Protein AF-W1XK49-F1 (afdb_monomer)

InterPro domains:
  IPR051060 Carbamoyltransferase HypF-like [PTHR42959] (4-94)
  IPR055128 Carbamoyltransferase, Kae1-like domain, second subdomain [PF22521] (31-90)

Foldseek 3Di:
DDPDDDDDAWDQLVVQVVVCVVVVPQDWDFDWAAADWTQDPVRATAGTFTWTDHDRDIDTPDGDDGDDQVVPVVCVVVVVRVVVRVCCVVPNDPD

Radius of gyration: 17.13 Å; Cα contacts (8 Å, |Δi|>4): 103; chains: 1; bounding box: 36×21×59 Å

Solvent-accessible surface area (backbone atoms only — not comparable to full-atom values): 5969 Å² total; per-residue (Å²): 134,84,96,67,92,82,82,89,76,56,57,57,56,50,60,43,44,50,55,31,58,77,68,68,58,77,57,84,39,84,36,76,38,75,61,83,73,33,78,40,97,84,78,44,78,40,39,39,37,31,32,46,33,44,85,95,44,72,41,84,77,50,63,62,83,88,70,84,59,52,74,49,76,50,25,76,80,38,53,64,42,46,52,51,47,51,50,37,74,75,68,40,86,91,111

Secondary structure (DSSP, 8-state):
----------HHHHHHHHHHHHTT--S-EEEEEEEEEEE-TTSPEEEEEEEEEETTEEEEEEEPPP---TTTTHHHH-THHHHHHHHHHHH-TT-

Nearest PDB structures (foldseek):
  3vth-assembly1_A  TM=9.309E-01  e=5.795E-07  Caldanaerobacter subterraneus subsp. tengcongensis MB4
  3vth-assembly2_B  TM=9.359E-01  e=8.872E-07  Caldanaerobacter subterraneus subsp. tengcongensis MB4
  3ttf-assembly1_A  TM=9.053E-01  e=1.661E-04  Escherichia coli O157:H7
  4g9i-assembly4_D  TM=8.941E-01  e=1.085E-04  Thermococcus kodakarensis KOD1
  2g3a-assembly1_A-2  TM=2.814E-01  e=3.168E+00  Agrobacterium fabrum str. C58

Organism: NCBI:txid408170

Mean predicted aligned error: 4.2 Å

pLDDT: mean 94.01, std 5.56, range [64.94, 98.69]

Structure (mmCIF, N/CA/C/O backbone):
data_AF-W1XK49-F1
#
_entry.id   AF-W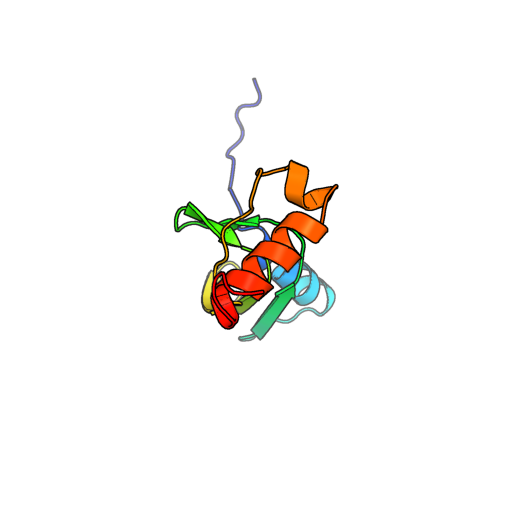1XK49-F1
#
loop_
_atom_site.group_PDB
_atom_site.id
_atom_site.type_symbol
_atom_site.label_atom_id
_atom_site.label_alt_id
_atom_site.label_comp_id
_atom_site.label_asym_id
_atom_site.label_entity_id
_atom_site.label_seq_id
_atom_site.pdbx_PDB_ins_code
_atom_site.Cartn_x
_atom_site.Cartn_y
_atom_site.Cartn_z
_atom_site.occupancy
_atom_site.B_iso_or_equiv
_atom_site.auth_seq_id
_atom_site.auth_comp_id
_atom_site.auth_asym_id
_atom_site.auth_atom_id
_atom_site.pdbx_PDB_model_num
ATOM 1 N N . SER A 1 1 ? 16.078 5.498 28.156 1.00 69.38 1 SER A N 1
ATOM 2 C CA . SER A 1 1 ? 15.215 4.644 27.320 1.00 69.38 1 SER A CA 1
ATOM 3 C C . SER A 1 1 ? 13.801 4.724 27.863 1.00 69.38 1 SER A C 1
ATOM 5 O O . SER A 1 1 ? 13.649 4.633 29.078 1.00 69.38 1 SER A O 1
ATOM 7 N N . PHE A 1 2 ? 12.796 4.974 27.023 1.00 76.88 2 PHE A N 1
ATOM 8 C CA . PHE A 1 2 ? 11.397 4.986 27.463 1.00 76.88 2 PHE A CA 1
ATOM 9 C C . PHE A 1 2 ? 10.906 3.536 27.598 1.00 76.88 2 PHE A C 1
ATOM 11 O O . PHE A 1 2 ? 10.954 2.783 26.631 1.00 76.88 2 PHE A O 1
ATOM 18 N N . HIS A 1 3 ? 10.454 3.136 28.790 1.00 86.88 3 HIS A N 1
ATOM 19 C CA . HIS A 1 3 ? 9.897 1.802 29.061 1.00 86.88 3 HIS A CA 1
ATOM 20 C C . HIS A 1 3 ? 8.395 1.772 28.745 1.00 86.88 3 HIS A C 1
ATOM 22 O O . HIS A 1 3 ? 7.566 1.597 29.636 1.00 86.88 3 HIS A O 1
ATOM 28 N N . LEU A 1 4 ? 8.038 2.015 27.484 1.00 92.88 4 LEU A N 1
ATOM 29 C CA . LEU A 1 4 ? 6.651 2.014 27.021 1.00 92.88 4 LEU A CA 1
ATOM 30 C C . LEU A 1 4 ? 6.435 0.914 25.984 1.00 92.88 4 LEU A C 1
ATOM 32 O O . LEU A 1 4 ? 7.321 0.618 25.184 1.00 92.88 4 LEU A O 1
ATOM 36 N N . SER A 1 5 ? 5.241 0.323 26.005 1.00 94.12 5 SER A N 1
ATOM 37 C CA . SER A 1 5 ? 4.820 -0.643 24.992 1.00 94.12 5 SER A CA 1
ATOM 38 C C . SER A 1 5 ? 4.616 0.056 23.645 1.00 94.12 5 SER A C 1
ATOM 40 O O . SER A 1 5 ? 4.035 1.141 23.594 1.00 94.12 5 SER A O 1
ATOM 42 N N . VAL A 1 6 ? 5.078 -0.570 22.561 1.00 94.00 6 VAL A N 1
ATOM 43 C CA . VAL A 1 6 ? 4.930 -0.073 21.185 1.00 94.00 6 VAL A CA 1
ATOM 44 C C . VAL A 1 6 ? 3.974 -0.985 20.431 1.00 94.00 6 VAL A C 1
ATOM 46 O O . VAL A 1 6 ? 4.135 -2.204 20.444 1.00 94.00 6 VAL A O 1
ATOM 49 N N . ILE A 1 7 ? 2.996 -0.388 19.749 1.00 93.50 7 ILE A N 1
ATOM 50 C CA . ILE A 1 7 ? 2.022 -1.107 18.926 1.00 93.50 7 ILE A CA 1
ATOM 51 C C . ILE A 1 7 ? 2.204 -0.655 17.471 1.00 93.50 7 ILE A C 1
ATOM 53 O O . ILE A 1 7 ? 1.929 0.508 17.169 1.00 93.50 7 ILE A O 1
ATOM 57 N N . PRO A 1 8 ? 2.672 -1.530 16.565 1.00 92.06 8 PRO A N 1
ATOM 58 C CA . PRO A 1 8 ? 2.754 -1.205 15.149 1.00 92.06 8 PRO A CA 1
ATOM 59 C C . PRO A 1 8 ? 1.358 -1.195 14.512 1.00 92.06 8 PRO A C 1
ATOM 61 O O . PRO A 1 8 ? 0.487 -1.988 14.871 1.00 92.06 8 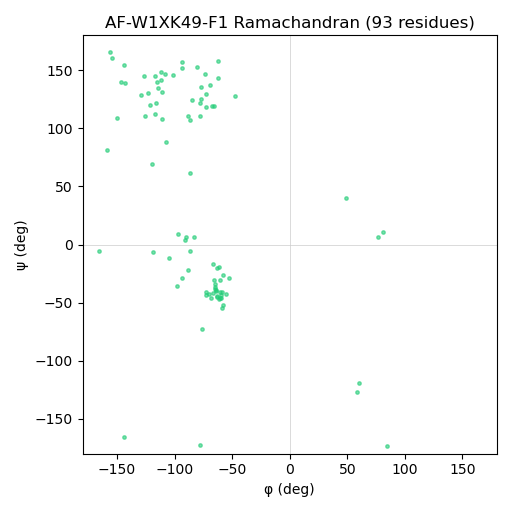PRO A O 1
ATOM 64 N N . VAL A 1 9 ? 1.164 -0.321 13.527 1.00 93.94 9 VAL A N 1
ATOM 65 C CA . VAL A 1 9 ? -0.068 -0.220 12.731 1.00 93.94 9 VAL A CA 1
ATOM 66 C C . VAL A 1 9 ? 0.270 -0.299 11.247 1.00 93.94 9 VAL A C 1
ATOM 68 O O . VAL A 1 9 ? 1.320 0.180 10.822 1.00 93.94 9 VAL A O 1
ATOM 71 N N . GLN A 1 10 ? -0.609 -0.911 10.451 1.00 96.06 10 GLN A N 1
ATOM 72 C CA . GLN A 1 10 ? -0.420 -0.962 9.001 1.00 96.06 10 GLN A CA 1
ATOM 73 C C . GLN A 1 10 ? -0.789 0.397 8.383 1.00 96.06 10 GLN A C 1
ATOM 75 O O . GLN A 1 10 ? -1.800 0.992 8.752 1.00 96.06 10 GLN A O 1
ATOM 80 N N . HIS A 1 11 ? 0.051 0.885 7.465 1.00 96.44 11 HIS A N 1
ATOM 81 C CA . HIS A 1 11 ? -0.018 2.232 6.887 1.00 96.44 11 HIS A CA 1
ATOM 82 C C . HIS A 1 11 ? -1.352 2.543 6.180 1.00 96.44 11 HIS A C 1
ATOM 84 O O . HIS A 1 11 ? -2.036 3.496 6.542 1.00 96.44 11 HIS A O 1
ATOM 90 N N . HIS A 1 12 ? -1.773 1.709 5.226 1.00 97.50 12 HIS A N 1
ATOM 91 C CA . HIS A 1 12 ? -3.047 1.861 4.506 1.00 97.50 12 HIS A CA 1
ATOM 92 C C . HIS A 1 12 ? -4.272 1.699 5.407 1.00 97.50 12 HIS A C 1
ATOM 94 O O . HIS A 1 12 ? -5.253 2.423 5.254 1.00 97.50 12 HIS A O 1
ATOM 100 N N . HIS A 1 13 ? -4.215 0.801 6.390 1.00 97.69 13 HIS A N 1
ATOM 101 C CA . HIS A 1 13 ? -5.256 0.681 7.398 1.00 97.69 13 HIS A CA 1
ATOM 102 C C . HIS A 1 13 ? -5.330 1.942 8.259 1.00 97.69 13 HIS A C 1
ATOM 104 O O . HIS A 1 13 ? -6.431 2.380 8.559 1.00 97.69 13 HIS A O 1
ATOM 110 N N . ALA A 1 14 ? -4.201 2.564 8.612 1.00 96.75 14 ALA A N 1
ATOM 111 C CA . ALA A 1 14 ? -4.191 3.826 9.348 1.00 96.75 14 ALA A CA 1
ATOM 112 C C . ALA A 1 14 ? -4.820 4.974 8.537 1.00 96.75 14 ALA A C 1
ATOM 114 O O . ALA A 1 14 ? -5.605 5.738 9.100 1.00 96.75 14 ALA A O 1
ATOM 115 N N . HIS A 1 15 ? -4.553 5.052 7.225 1.00 97.62 15 HIS A N 1
ATOM 116 C CA . HIS A 1 15 ? -5.218 6.009 6.325 1.00 97.62 15 HIS A CA 1
ATOM 117 C C . HIS A 1 15 ? -6.735 5.821 6.288 1.00 97.62 15 HIS A C 1
ATOM 119 O O . HIS A 1 15 ? -7.479 6.791 6.352 1.00 97.62 15 HIS A O 1
ATOM 125 N N . ILE A 1 16 ? -7.219 4.581 6.214 1.00 98.25 16 ILE A N 1
ATOM 126 C CA . ILE A 1 16 ? -8.665 4.311 6.206 1.00 98.25 16 ILE A CA 1
ATOM 127 C C . ILE A 1 16 ? -9.272 4.543 7.599 1.00 98.25 16 ILE A C 1
ATOM 129 O O . ILE A 1 16 ? -10.349 5.126 7.725 1.00 98.25 16 ILE A O 1
ATOM 133 N N . ALA A 1 17 ? -8.580 4.123 8.659 1.00 98.00 17 ALA A N 1
ATOM 134 C CA . ALA A 1 17 ? -9.039 4.249 10.037 1.00 98.00 17 ALA A CA 1
ATOM 135 C C . ALA A 1 17 ? -9.144 5.712 10.491 1.00 98.00 17 ALA A C 1
ATOM 137 O O . ALA A 1 17 ? -10.021 6.017 11.300 1.00 98.00 17 ALA A O 1
ATOM 138 N N . SER A 1 18 ? -8.309 6.622 9.973 1.00 97.56 18 SER A N 1
ATOM 139 C CA . SER A 1 18 ? -8.428 8.057 10.264 1.00 97.56 18 SER A CA 1
ATOM 140 C C . SER A 1 18 ? -9.758 8.621 9.753 1.00 97.56 18 SER A C 1
ATOM 142 O O . SER A 1 18 ? -10.469 9.274 10.514 1.00 97.56 18 SER A O 1
ATOM 144 N N . VAL A 1 19 ? -10.157 8.261 8.528 1.00 98.12 19 VAL A N 1
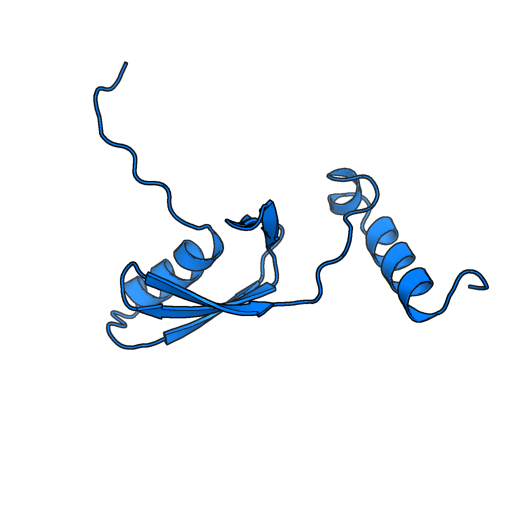ATOM 145 C CA . VAL A 1 19 ? -11.450 8.638 7.931 1.00 98.12 19 VAL A CA 1
ATOM 146 C C . VAL A 1 19 ? -12.612 7.981 8.681 1.00 98.12 19 VAL A C 1
ATOM 148 O O . VAL A 1 19 ? -13.623 8.623 8.971 1.00 98.12 19 VAL A O 1
ATOM 151 N N . MET A 1 20 ? -12.475 6.705 9.060 1.00 98.38 20 MET A N 1
ATOM 152 C CA . MET A 1 20 ? -13.475 6.032 9.898 1.00 98.38 20 MET A CA 1
ATOM 153 C C . MET A 1 20 ? -13.661 6.744 11.243 1.00 98.38 20 MET A C 1
ATOM 155 O O . MET A 1 20 ? -14.795 6.886 11.700 1.00 98.38 20 MET A O 1
ATOM 159 N N . ALA A 1 21 ? -12.573 7.195 11.871 1.00 97.88 21 ALA A N 1
ATOM 160 C CA . ALA A 1 21 ? -12.613 7.913 13.139 1.00 97.88 21 ALA A CA 1
ATOM 161 C C . ALA A 1 21 ? -13.256 9.299 12.989 1.00 97.88 21 ALA A C 1
ATOM 163 O O . ALA A 1 21 ? -14.139 9.636 13.777 1.00 97.88 21 ALA A O 1
ATOM 164 N N . GLU A 1 22 ? -12.872 10.057 11.958 1.00 98.44 22 GLU A N 1
ATOM 165 C CA . GLU A 1 22 ? -13.433 11.376 11.639 1.00 98.44 22 GLU A CA 1
ATOM 166 C C . GLU A 1 22 ? -14.959 11.327 11.482 1.00 98.44 22 GLU A C 1
ATOM 168 O O . GLU A 1 22 ? -15.678 12.162 12.032 1.00 98.44 22 GLU A O 1
ATOM 173 N N . HIS A 1 23 ? -15.470 10.296 10.806 1.00 98.06 23 HIS A N 1
ATOM 174 C CA . HIS A 1 23 ? -16.901 10.130 10.549 1.00 98.06 23 HIS A CA 1
ATOM 175 C C . HIS A 1 23 ? -17.622 9.205 11.544 1.00 98.06 23 HIS A C 1
ATOM 177 O O . HIS A 1 23 ? -18.788 8.866 11.333 1.00 98.06 23 HIS A O 1
ATOM 183 N N . ASN A 1 24 ? -16.962 8.789 12.633 1.00 97.56 24 ASN A N 1
ATOM 184 C CA . ASN A 1 24 ? -17.499 7.863 13.640 1.00 97.56 24 ASN A CA 1
ATOM 185 C C . ASN A 1 24 ? -18.124 6.588 13.019 1.00 97.56 24 ASN A C 1
ATOM 187 O O . ASN A 1 24 ? -19.166 6.090 13.460 1.00 97.56 24 ASN A O 1
ATOM 191 N N . LEU A 1 25 ? -17.478 6.041 11.986 1.00 97.94 25 LEU A N 1
ATOM 192 C CA . LEU A 1 25 ? -17.884 4.806 11.323 1.00 97.94 25 LEU A CA 1
ATOM 193 C C . LEU A 1 25 ? -17.469 3.603 12.175 1.00 97.94 25 LEU A C 1
ATOM 195 O O . LEU A 1 25 ? -16.290 3.285 12.312 1.00 97.94 25 LEU A O 1
ATOM 199 N N . ARG A 1 26 ? -18.457 2.910 12.749 1.00 96.00 26 ARG A N 1
ATOM 200 C CA . ARG A 1 26 ? -18.243 1.729 13.615 1.00 96.00 26 ARG A CA 1
ATOM 201 C C . ARG A 1 26 ? -18.581 0.397 12.944 1.00 96.00 26 ARG A C 1
ATOM 203 O O . ARG A 1 26 ? -18.312 -0.667 13.501 1.00 96.00 26 ARG A O 1
ATOM 210 N N . GLY A 1 27 ? -19.232 0.465 11.786 1.00 96.88 27 GLY A N 1
ATOM 211 C CA . GLY A 1 27 ? -19.611 -0.693 10.989 1.00 96.88 27 GLY A CA 1
ATOM 212 C C . GLY A 1 27 ? -18.446 -1.264 10.188 1.00 96.88 27 GLY A C 1
ATOM 213 O O . GLY A 1 27 ? -17.295 -0.860 10.333 1.00 96.88 27 GLY A O 1
ATOM 214 N N . LEU A 1 28 ? -18.779 -2.223 9.330 1.00 98.06 28 LEU A N 1
ATOM 215 C CA . LEU A 1 28 ? -17.861 -2.733 8.324 1.00 98.06 28 LEU A CA 1
ATOM 216 C C . LEU A 1 28 ? -17.693 -1.674 7.226 1.00 98.06 28 LEU A C 1
ATOM 218 O O . LEU A 1 28 ? -18.691 -1.165 6.716 1.00 98.06 28 LEU A O 1
ATOM 222 N N . VAL A 1 29 ? -16.453 -1.346 6.875 1.00 98.56 29 VAL A N 1
ATOM 223 C CA . VAL A 1 29 ? -16.130 -0.333 5.863 1.00 98.56 29 VAL A CA 1
ATOM 224 C C . VAL A 1 29 ? -15.267 -0.965 4.782 1.00 98.56 29 VAL A C 1
ATOM 226 O O . VAL A 1 29 ? -14.266 -1.604 5.088 1.00 98.56 29 VAL A O 1
ATOM 229 N N . LEU A 1 30 ? -15.642 -0.774 3.517 1.00 98.56 30 LEU A N 1
ATOM 230 C CA . LEU A 1 30 ? -14.729 -0.986 2.399 1.00 98.56 30 LEU A CA 1
ATOM 231 C C . LEU A 1 30 ? -13.957 0.317 2.177 1.00 98.56 30 LEU A C 1
ATOM 233 O O . LEU A 1 30 ? -14.529 1.300 1.711 1.00 98.56 30 LEU A O 1
ATOM 237 N N . GLY A 1 31 ? -12.684 0.327 2.553 1.00 98.19 31 GLY A N 1
ATOM 238 C CA . GLY A 1 31 ? -11.786 1.454 2.346 1.00 98.19 31 GLY A CA 1
ATOM 239 C C . GLY A 1 31 ? -10.871 1.220 1.152 1.00 98.19 31 GLY A C 1
ATOM 240 O O . GLY A 1 31 ? -10.448 0.093 0.888 1.00 98.19 31 GLY A O 1
ATOM 241 N N . ILE A 1 32 ? -10.557 2.301 0.444 1.00 98.19 32 ILE A N 1
ATOM 242 C CA . ILE A 1 32 ? -9.620 2.299 -0.676 1.00 98.19 32 ILE A CA 1
ATOM 243 C C . ILE A 1 32 ? -8.515 3.292 -0.335 1.00 98.19 32 ILE A C 1
ATOM 245 O O . ILE A 1 32 ? -8.801 4.467 -0.114 1.00 98.19 32 ILE A O 1
ATOM 249 N N . ALA A 1 33 ? -7.272 2.824 -0.273 1.00 97.62 33 ALA A N 1
ATOM 250 C CA . ALA A 1 33 ? -6.116 3.656 0.035 1.00 97.62 33 ALA A CA 1
ATOM 251 C C . ALA A 1 33 ? -5.170 3.693 -1.169 1.00 97.62 33 ALA A C 1
ATOM 253 O O . ALA A 1 33 ? -4.715 2.649 -1.631 1.00 97.62 33 ALA A O 1
ATOM 254 N N . MET A 1 34 ? -4.911 4.897 -1.678 1.00 96.31 34 MET A N 1
ATOM 255 C CA . MET A 1 34 ? -4.067 5.158 -2.846 1.00 96.31 34 MET A CA 1
ATOM 256 C C . MET A 1 34 ? -3.001 6.174 -2.437 1.00 96.31 34 MET A C 1
ATOM 258 O O . MET A 1 34 ? -3.326 7.329 -2.164 1.00 96.31 34 MET A O 1
ATOM 262 N N . ASP A 1 35 ? -1.749 5.743 -2.354 1.00 92.69 35 ASP A N 1
ATOM 263 C CA . ASP A 1 35 ? -0.615 6.576 -1.953 1.00 92.69 35 ASP A CA 1
ATOM 264 C C . ASP A 1 35 ? 0.651 6.188 -2.736 1.00 92.69 35 ASP A C 1
ATOM 266 O O . ASP A 1 35 ? 0.575 5.568 -3.795 1.00 92.69 35 ASP A O 1
ATOM 270 N N . GLY A 1 36 ? 1.820 6.641 -2.275 1.00 85.75 36 GLY A N 1
ATOM 271 C CA . GLY A 1 36 ? 3.092 6.292 -2.902 1.00 85.75 36 GLY A CA 1
ATOM 272 C C . GLY A 1 36 ? 3.518 4.867 -2.560 1.00 85.75 36 GLY A C 1
ATOM 273 O O . GLY A 1 36 ? 3.524 3.986 -3.417 1.00 85.75 36 GLY A O 1
ATOM 274 N N . THR A 1 37 ? 3.944 4.665 -1.313 1.00 84.25 37 THR A N 1
ATOM 275 C CA . THR A 1 37 ? 4.457 3.382 -0.833 1.00 84.25 37 THR A CA 1
ATOM 276 C C . THR A 1 37 ? 4.110 3.166 0.641 1.00 84.25 37 THR A C 1
ATOM 278 O O . THR A 1 37 ? 4.244 4.064 1.471 1.00 84.25 37 THR A O 1
ATOM 281 N N . GLY A 1 38 ? 3.733 1.939 0.993 1.00 85.56 38 GLY A N 1
ATOM 282 C CA . GLY A 1 38 ? 3.560 1.478 2.370 1.00 85.56 38 GLY A CA 1
ATOM 283 C C . GLY A 1 38 ? 4.024 0.032 2.513 1.00 85.56 38 GLY A C 1
ATOM 284 O O . GLY A 1 38 ? 3.789 -0.781 1.628 1.00 85.56 38 GLY A O 1
ATOM 285 N N . TYR A 1 39 ? 4.714 -0.319 3.598 1.00 89.25 39 TYR A N 1
ATOM 286 C CA . TYR A 1 39 ? 5.217 -1.687 3.751 1.00 89.25 39 TYR A CA 1
ATOM 287 C C . TYR A 1 39 ? 4.099 -2.652 4.158 1.00 89.25 39 TYR A C 1
ATOM 289 O O . TYR A 1 39 ? 3.387 -2.442 5.147 1.00 89.25 39 TYR A O 1
ATOM 297 N N . GLY A 1 40 ? 3.951 -3.710 3.372 1.00 90.44 40 GLY A N 1
ATOM 298 C CA . GLY A 1 40 ? 3.007 -4.785 3.589 1.00 90.44 40 GLY A CA 1
ATOM 299 C C . GLY A 1 40 ? 3.473 -5.816 4.615 1.00 90.44 40 GLY A C 1
ATOM 300 O O . GLY A 1 40 ? 4.671 -6.071 4.739 1.00 90.44 40 GLY A O 1
ATOM 301 N N . PRO A 1 41 ? 2.542 -6.501 5.303 1.00 90.19 41 PRO A N 1
ATOM 302 C CA . PRO A 1 41 ? 2.862 -7.660 6.135 1.00 90.19 41 PRO A CA 1
ATOM 303 C C . PRO A 1 41 ? 3.351 -8.870 5.317 1.00 90.19 41 PRO A C 1
ATOM 305 O O . PRO A 1 41 ? 3.938 -9.786 5.882 1.00 90.19 41 PRO A O 1
ATOM 308 N N . ASP A 1 42 ? 3.121 -8.877 4.002 1.00 92.06 42 ASP A N 1
ATOM 309 C CA . ASP A 1 42 ? 3.572 -9.894 3.044 1.00 92.06 42 ASP A CA 1
ATOM 310 C C . ASP A 1 42 ? 4.955 -9.590 2.437 1.00 92.06 42 ASP A C 1
ATOM 312 O O . ASP A 1 42 ? 5.403 -10.287 1.530 1.00 92.06 42 ASP A O 1
ATOM 316 N N . GLY A 1 43 ? 5.640 -8.548 2.923 1.00 89.75 43 GLY A N 1
ATOM 317 C CA . GLY A 1 43 ? 6.942 -8.123 2.410 1.00 89.75 43 GLY A CA 1
ATOM 318 C C . GLY A 1 43 ? 6.881 -7.354 1.089 1.00 89.75 43 GLY A C 1
ATOM 319 O O . GLY A 1 43 ? 7.927 -7.043 0.520 1.00 89.75 43 GLY A O 1
ATOM 320 N N . THR A 1 44 ? 5.680 -7.032 0.596 1.00 92.44 44 THR A N 1
ATOM 321 C CA . THR A 1 44 ? 5.496 -6.221 -0.614 1.00 92.44 44 THR A CA 1
ATOM 322 C C . THR A 1 44 ? 5.327 -4.743 -0.279 1.00 92.44 44 THR A C 1
ATOM 324 O O . THR A 1 44 ? 4.932 -4.375 0.828 1.00 92.44 44 THR A O 1
ATOM 327 N N . ILE A 1 45 ? 5.617 -3.876 -1.247 1.00 93.00 45 ILE A N 1
ATOM 328 C CA . ILE A 1 45 ? 5.259 -2.461 -1.159 1.00 93.00 45 ILE A CA 1
ATOM 329 C C . ILE A 1 45 ? 3.823 -2.313 -1.656 1.00 93.00 45 ILE A C 1
ATOM 331 O O . ILE A 1 45 ? 3.485 -2.726 -2.762 1.00 93.00 45 ILE A O 1
ATOM 335 N N . TRP A 1 46 ? 2.985 -1.742 -0.809 1.00 95.69 46 TRP A N 1
ATOM 336 C CA . TRP A 1 46 ? 1.591 -1.421 -1.059 1.00 95.69 46 TRP A CA 1
ATOM 337 C C . TRP A 1 46 ? 1.488 0.026 -1.550 1.00 95.69 46 TRP A C 1
ATOM 339 O O . TRP A 1 46 ? 2.318 0.858 -1.184 1.00 95.69 46 TRP A O 1
ATOM 349 N N . GLY A 1 47 ? 0.463 0.325 -2.342 1.00 94.38 47 GLY A N 1
ATOM 350 C CA . GLY A 1 47 ? 0.239 1.673 -2.893 1.00 94.38 47 GLY A CA 1
ATOM 351 C C . GLY A 1 47 ? -1.151 1.894 -3.494 1.00 94.38 47 GLY A C 1
ATOM 352 O O . GLY A 1 47 ? -1.499 3.010 -3.874 1.00 94.38 47 GLY A O 1
ATOM 353 N N . GLY A 1 48 ? -1.971 0.841 -3.576 1.00 96.62 48 GLY A N 1
ATOM 354 C CA . GLY A 1 48 ? -3.316 0.924 -4.132 1.00 96.62 48 GLY A CA 1
ATOM 355 C C . GLY A 1 48 ? -4.181 -0.224 -3.648 1.00 96.62 48 GLY A C 1
ATOM 356 O O . GLY A 1 48 ? -4.337 -1.226 -4.341 1.00 96.62 48 GLY A O 1
ATOM 357 N N . GLU A 1 49 ? -4.721 -0.078 -2.444 1.00 97.88 49 GLU A N 1
ATOM 358 C CA . GLU A 1 49 ? -5.256 -1.168 -1.631 1.00 97.88 49 GLU A CA 1
ATOM 359 C C . GLU A 1 49 ? -6.751 -1.057 -1.395 1.00 97.88 49 GLU A C 1
ATOM 361 O O . GLU A 1 49 ? -7.255 0.021 -1.088 1.00 97.88 49 GLU A O 1
ATOM 366 N N . PHE A 1 50 ? -7.445 -2.194 -1.453 1.00 98.44 50 PHE A N 1
ATOM 367 C CA . PHE A 1 50 ? -8.854 -2.327 -1.096 1.00 98.44 50 PHE A CA 1
ATOM 368 C C . PHE A 1 50 ? -8.946 -3.156 0.179 1.00 98.44 50 PHE A C 1
ATOM 370 O O . PHE A 1 50 ? -8.701 -4.368 0.163 1.00 98.44 50 PHE A O 1
ATOM 377 N N . LEU A 1 51 ? -9.286 -2.509 1.292 1.00 98.44 51 LEU A N 1
ATOM 378 C CA . LEU A 1 51 ? -9.332 -3.138 2.607 1.00 98.44 51 LEU A CA 1
ATOM 379 C C . LEU A 1 51 ? -10.765 -3.187 3.140 1.00 98.44 51 LEU A C 1
ATOM 381 O O . LEU A 1 51 ? -11.490 -2.195 3.120 1.00 98.44 51 LEU A O 1
ATOM 385 N N . LEU A 1 52 ? -11.155 -4.341 3.672 1.00 98.69 52 LEU A N 1
ATOM 386 C CA . LEU A 1 52 ? -12.341 -4.490 4.503 1.00 98.69 52 LEU A CA 1
ATOM 387 C C . LEU A 1 52 ? -11.959 -4.228 5.958 1.00 98.69 52 LEU A C 1
ATOM 389 O O . LEU A 1 52 ? -11.247 -5.031 6.556 1.00 98.69 52 LEU A O 1
ATOM 393 N N . CYS A 1 53 ? -12.421 -3.118 6.520 1.00 98.50 53 CYS A N 1
ATOM 394 C CA . CYS A 1 53 ? -12.018 -2.616 7.829 1.00 98.50 53 CYS A CA 1
ATOM 395 C C . CYS A 1 53 ? -13.156 -2.690 8.852 1.00 98.50 53 CYS A C 1
ATOM 397 O O . CYS A 1 53 ? -14.318 -2.406 8.547 1.00 98.50 53 CYS A O 1
ATOM 399 N N . LYS A 1 54 ? -12.810 -3.038 10.096 1.00 97.69 54 LYS 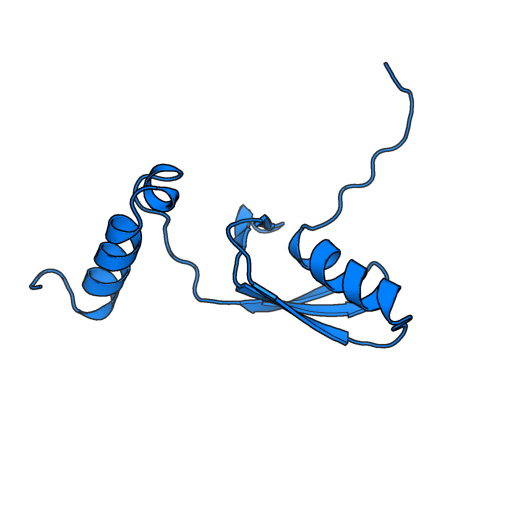A N 1
ATOM 400 C CA . LYS A 1 54 ? -13.694 -2.945 11.264 1.00 97.69 54 LYS A CA 1
ATOM 401 C C . LYS A 1 54 ? -12.868 -2.691 12.523 1.00 97.69 54 LYS A C 1
ATOM 403 O O . LYS A 1 54 ? -12.195 -3.588 13.030 1.00 97.69 54 LYS A O 1
ATOM 408 N N . GLY A 1 55 ? -12.962 -1.479 13.066 1.00 94.75 55 GLY A N 1
ATOM 409 C CA . GLY A 1 55 ? -12.205 -1.093 14.257 1.00 94.75 55 GLY A CA 1
ATOM 410 C C . GLY A 1 55 ? -10.697 -1.205 14.026 1.00 94.75 55 GLY A C 1
ATOM 411 O O . GLY A 1 55 ? -10.158 -0.534 13.158 1.00 94.75 55 GLY A O 1
ATOM 412 N N . ASN A 1 56 ? -10.018 -2.054 14.800 1.00 94.06 56 ASN A N 1
ATOM 413 C CA . ASN A 1 56 ? -8.575 -2.287 14.678 1.00 94.06 56 ASN A CA 1
ATOM 414 C C . ASN A 1 56 ? -8.206 -3.441 13.723 1.00 94.06 56 ASN A C 1
ATOM 416 O O . ASN A 1 56 ? -7.027 -3.775 13.613 1.00 94.06 56 ASN A O 1
ATOM 420 N N . GLN A 1 57 ? -9.183 -4.054 13.053 1.00 96.56 57 GLN A N 1
ATOM 421 C CA . GLN A 1 57 ? -8.970 -5.164 12.130 1.00 96.56 57 GLN A CA 1
ATOM 422 C C . GLN A 1 57 ? -9.186 -4.733 10.684 1.00 96.56 57 GLN A C 1
ATOM 424 O O . GLN A 1 57 ? -10.070 -3.928 10.382 1.00 96.56 57 GLN A O 1
ATOM 429 N N . TYR A 1 58 ? -8.416 -5.341 9.787 1.00 97.69 58 TYR A N 1
ATOM 430 C CA . TYR A 1 58 ? -8.582 -5.190 8.351 1.00 97.69 58 TYR A CA 1
ATOM 431 C C . TYR A 1 58 ? -8.289 -6.504 7.623 1.00 97.69 58 TYR A C 1
ATOM 433 O O . TYR A 1 58 ? -7.518 -7.338 8.100 1.00 97.69 58 TYR A O 1
ATOM 441 N N . GLN A 1 59 ? -8.880 -6.659 6.443 1.00 97.81 59 GLN A N 1
ATOM 442 C CA . GLN A 1 59 ? -8.563 -7.708 5.48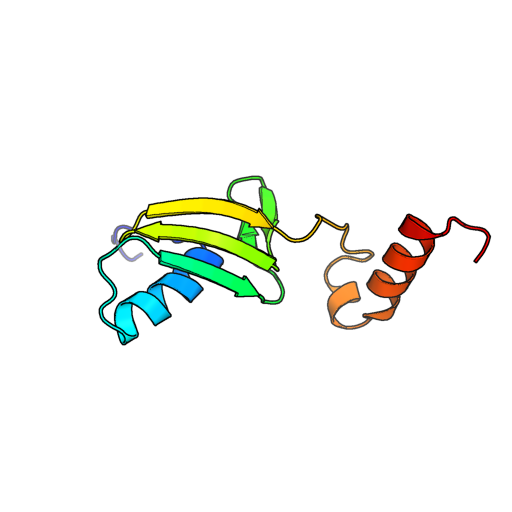3 1.00 97.81 59 GLN A CA 1
ATOM 443 C C . GLN A 1 59 ? -8.330 -7.069 4.117 1.00 97.81 59 GLN A C 1
ATOM 445 O O . GLN A 1 59 ? -9.175 -6.323 3.630 1.00 97.81 59 GLN A O 1
ATOM 450 N N . ARG A 1 60 ? -7.204 -7.382 3.476 1.00 97.50 60 ARG A N 1
ATOM 451 C CA . ARG A 1 60 ? -6.944 -6.983 2.089 1.00 97.50 60 ARG A CA 1
ATOM 452 C C . ARG A 1 60 ? -7.806 -7.827 1.152 1.00 97.50 60 ARG A C 1
ATOM 454 O O . ARG A 1 60 ? -7.686 -9.050 1.153 1.00 97.50 60 ARG A O 1
ATOM 461 N N . LEU A 1 61 ? -8.696 -7.184 0.400 1.00 98.25 61 LEU A N 1
ATOM 462 C CA . LEU A 1 61 ? -9.599 -7.845 -0.548 1.00 98.25 61 LEU A CA 1
ATOM 463 C C . LEU A 1 61 ? -9.082 -7.785 -1.986 1.00 98.25 61 LEU A C 1
ATOM 465 O O . LEU A 1 61 ? -9.275 -8.731 -2.743 1.00 98.25 61 LEU A O 1
ATOM 469 N N . ALA A 1 62 ? -8.443 -6.679 -2.361 1.00 97.88 62 ALA A N 1
ATOM 470 C CA . ALA A 1 62 ? -7.849 -6.477 -3.676 1.00 97.88 62 ALA A CA 1
ATOM 471 C C . ALA A 1 62 ? -6.734 -5.429 -3.600 1.00 97.88 62 ALA A C 1
ATOM 473 O O . ALA A 1 62 ? -6.630 -4.692 -2.616 1.00 97.88 62 ALA A O 1
ATOM 474 N N . HIS A 1 63 ? -5.916 -5.362 -4.644 1.00 96.88 63 HIS A N 1
ATOM 475 C CA . HIS A 1 63 ? -4.862 -4.367 -4.789 1.00 96.88 63 HIS A CA 1
ATOM 476 C C . HIS A 1 63 ? -4.532 -4.138 -6.267 1.00 96.88 63 HIS A C 1
ATOM 478 O O . HIS A 1 63 ? -4.840 -4.978 -7.119 1.00 96.88 63 HIS A O 1
ATOM 484 N N . ILE A 1 64 ? -3.894 -3.010 -6.579 1.00 93.62 64 ILE A N 1
ATOM 485 C CA . ILE A 1 64 ? -3.297 -2.784 -7.901 1.00 93.62 64 ILE A CA 1
ATOM 486 C C . ILE A 1 64 ? -2.192 -3.823 -8.128 1.00 93.62 64 ILE A C 1
ATOM 488 O O . ILE A 1 64 ? -1.492 -4.215 -7.193 1.00 93.62 64 ILE A O 1
ATOM 492 N N . HIS A 1 65 ? -2.052 -4.295 -9.369 1.00 91.19 65 HIS A N 1
ATOM 493 C CA . HIS A 1 65 ? -1.021 -5.260 -9.750 1.00 91.19 65 HIS A CA 1
ATOM 494 C C . HIS A 1 65 ? 0.361 -4.851 -9.219 1.00 91.19 65 HIS A C 1
ATOM 496 O O . HIS A 1 65 ? 0.812 -3.726 -9.438 1.00 91.19 65 HIS A O 1
ATOM 502 N N . ALA A 1 66 ? 1.026 -5.781 -8.531 1.00 91.25 66 ALA A N 1
ATOM 503 C CA . ALA A 1 66 ? 2.363 -5.560 -8.009 1.00 91.25 66 ALA A CA 1
ATOM 504 C C . ALA A 1 66 ? 3.358 -5.432 -9.167 1.00 91.25 66 ALA A C 1
ATOM 506 O O . ALA A 1 66 ? 3.547 -6.370 -9.938 1.00 91.25 66 ALA A O 1
ATOM 507 N N . ALA A 1 67 ? 4.005 -4.276 -9.255 1.00 92.56 67 ALA A N 1
ATOM 508 C CA . ALA A 1 67 ? 5.041 -3.988 -10.230 1.00 92.56 67 ALA A CA 1
ATOM 509 C C . ALA A 1 67 ? 6.399 -3.856 -9.522 1.00 92.56 67 ALA A C 1
ATOM 511 O O . ALA A 1 67 ? 6.454 -3.388 -8.380 1.00 92.56 67 ALA A O 1
ATOM 512 N N . PR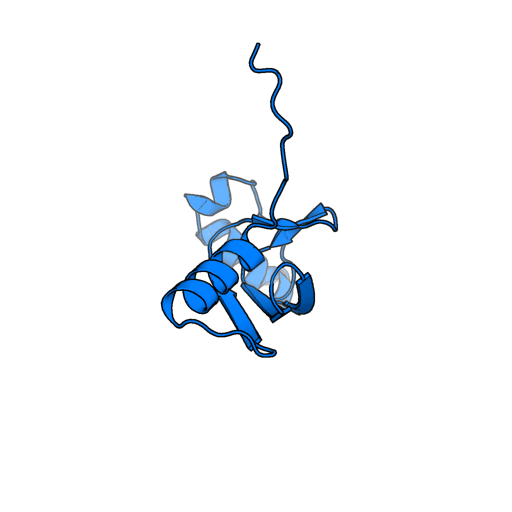O A 1 68 ? 7.516 -4.224 -10.172 1.00 92.69 68 PRO A N 1
ATOM 513 C CA . PRO A 1 68 ? 8.825 -3.836 -9.685 1.00 92.69 68 PRO A CA 1
ATOM 514 C C . PRO A 1 68 ? 8.942 -2.311 -9.711 1.00 92.69 68 PRO A C 1
ATOM 516 O O . PRO A 1 68 ? 8.263 -1.639 -10.489 1.00 92.69 68 PRO A O 1
ATOM 519 N N . LEU A 1 69 ? 9.859 -1.796 -8.894 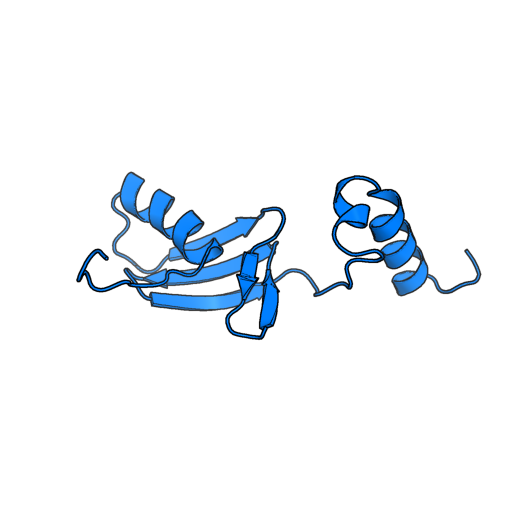1.00 92.62 69 LEU A N 1
ATOM 520 C CA . LEU A 1 69 ? 10.236 -0.389 -8.846 1.00 92.62 69 LEU A CA 1
ATOM 521 C C . LEU A 1 69 ? 11.640 -0.245 -9.466 1.00 92.62 69 LEU A C 1
ATOM 523 O O . LEU A 1 69 ? 12.640 -0.402 -8.755 1.00 92.62 69 LEU A O 1
ATOM 527 N N . PRO A 1 70 ? 11.772 -0.047 -10.794 1.00 94.75 70 PRO A N 1
ATOM 528 C CA . PRO A 1 70 ? 13.064 -0.136 -11.465 1.00 94.75 70 PRO A CA 1
ATOM 529 C C . PRO A 1 70 ? 13.990 0.986 -10.998 1.00 94.75 70 PRO A C 1
ATOM 531 O O . PRO A 1 70 ? 13.702 2.164 -11.179 1.00 94.75 70 PRO A O 1
ATOM 534 N N . GLY A 1 71 ? 15.128 0.629 -10.405 1.00 94.31 71 GLY A N 1
ATOM 535 C CA . GLY A 1 71 ? 16.034 1.606 -9.792 1.00 94.31 71 GLY A CA 1
ATOM 536 C C . GLY A 1 71 ? 15.627 2.056 -8.383 1.00 94.31 71 GLY A C 1
ATOM 537 O O . GLY A 1 71 ? 16.223 3.003 -7.872 1.00 94.31 71 GLY A O 1
ATOM 538 N N . GLY A 1 72 ? 14.657 1.383 -7.752 1.00 92.25 72 GLY A N 1
ATOM 539 C CA . GLY A 1 72 ? 14.233 1.643 -6.377 1.00 92.25 72 GLY A CA 1
ATOM 540 C C . GLY A 1 72 ? 13.756 3.080 -6.198 1.00 92.25 72 GLY A C 1
ATOM 541 O O . GLY A 1 72 ? 12.942 3.570 -6.977 1.00 92.25 72 GLY A O 1
ATOM 542 N N . GLU A 1 73 ? 14.320 3.783 -5.218 1.00 91.69 73 GLU A N 1
ATOM 543 C CA . GLU A 1 73 ? 14.006 5.192 -4.939 1.00 91.69 73 GLU A CA 1
ATOM 544 C C . GLU A 1 73 ? 14.145 6.106 -6.163 1.00 91.69 73 GLU A C 1
ATOM 546 O O . GLU A 1 73 ? 13.402 7.078 -6.286 1.00 91.69 73 GLU A O 1
ATOM 551 N N . LYS A 1 74 ? 15.025 5.781 -7.125 1.00 95.75 74 LYS A N 1
ATOM 552 C CA . LYS A 1 74 ? 15.149 6.575 -8.356 1.00 95.75 74 LYS A CA 1
ATOM 553 C C . LYS A 1 74 ? 13.860 6.608 -9.161 1.00 95.75 74 LYS A C 1
ATOM 555 O O . LYS A 1 74 ? 13.611 7.608 -9.811 1.00 95.75 74 LYS A O 1
ATOM 560 N N . ALA A 1 75 ? 13.027 5.569 -9.126 1.00 94.12 75 ALA A N 1
ATOM 561 C CA . ALA A 1 75 ? 11.753 5.576 -9.846 1.00 94.12 75 ALA A CA 1
ATOM 562 C C . ALA A 1 75 ? 10.783 6.659 -9.334 1.00 94.12 75 ALA A C 1
ATOM 564 O O . ALA A 1 75 ? 9.888 7.058 -10.074 1.00 94.12 75 ALA A O 1
ATOM 565 N N . VAL A 1 76 ? 10.978 7.157 -8.105 1.00 90.81 76 VAL A N 1
ATOM 566 C CA . VAL A 1 76 ? 10.175 8.244 -7.523 1.00 90.81 76 VAL A CA 1
ATOM 567 C C . VAL A 1 76 ? 10.516 9.587 -8.173 1.00 90.81 76 VAL A C 1
ATOM 569 O O . VAL A 1 76 ? 9.617 10.356 -8.501 1.00 90.81 76 VAL A O 1
ATOM 572 N N . SER A 1 77 ? 11.804 9.873 -8.391 1.00 95.56 77 SER A N 1
ATOM 573 C CA . SER A 1 77 ? 12.263 11.105 -9.054 1.00 95.56 77 SER A CA 1
ATOM 574 C C . SER A 1 77 ? 12.350 10.980 -10.580 1.00 95.56 77 SER A C 1
ATOM 576 O O . SER A 1 77 ? 12.302 11.984 -11.289 1.00 95.56 77 SER A O 1
ATOM 578 N N . GLU A 1 78 ? 12.452 9.756 -11.097 1.00 97.38 78 GLU A N 1
ATOM 579 C CA . GLU A 1 78 ? 12.572 9.409 -12.512 1.00 97.38 78 GLU A CA 1
ATOM 580 C C . GLU A 1 78 ? 11.388 8.517 -12.951 1.00 97.38 78 GLU A C 1
ATOM 582 O O . GLU A 1 78 ? 11.575 7.334 -13.259 1.00 97.38 78 GLU A O 1
ATOM 587 N N . PRO A 1 79 ? 10.152 9.058 -13.017 1.00 94.31 79 PRO A N 1
ATOM 588 C CA . PRO A 1 79 ? 8.931 8.277 -13.269 1.00 94.31 79 PRO A CA 1
ATOM 589 C C . PRO A 1 79 ? 8.918 7.564 -14.631 1.00 94.31 79 PRO A C 1
ATOM 591 O O . PRO A 1 79 ? 8.207 6.573 -14.817 1.00 94.31 79 PRO A O 1
ATOM 594 N N . TRP A 1 80 ? 9.753 8.010 -15.577 1.00 97.00 80 TRP A N 1
ATOM 595 C CA . TRP A 1 80 ? 9.955 7.340 -16.863 1.00 97.00 80 TRP A CA 1
ATOM 596 C C . TRP A 1 80 ? 10.439 5.891 -16.702 1.00 97.00 80 TRP A C 1
ATOM 598 O O . TRP A 1 80 ? 10.153 5.065 -17.563 1.00 97.00 80 TRP A O 1
ATOM 608 N N . ARG A 1 81 ? 11.116 5.550 -15.595 1.00 96.88 81 ARG A N 1
ATOM 609 C CA . ARG A 1 81 ? 11.553 4.177 -15.296 1.00 96.88 81 ARG A CA 1
ATOM 610 C C . ARG A 1 81 ? 10.371 3.231 -15.126 1.00 96.88 81 ARG A C 1
ATOM 612 O O . ARG A 1 81 ? 10.379 2.134 -15.681 1.00 96.88 81 ARG A O 1
ATOM 619 N N . GLN A 1 82 ? 9.355 3.669 -14.384 1.00 95.31 82 GLN A N 1
ATOM 620 C CA . GLN A 1 82 ? 8.144 2.887 -14.164 1.00 95.31 82 GLN A CA 1
ATOM 621 C C . GLN A 1 82 ? 7.313 2.798 -15.447 1.00 95.31 82 GLN A C 1
ATOM 623 O O . GLN A 1 82 ? 6.841 1.719 -15.797 1.0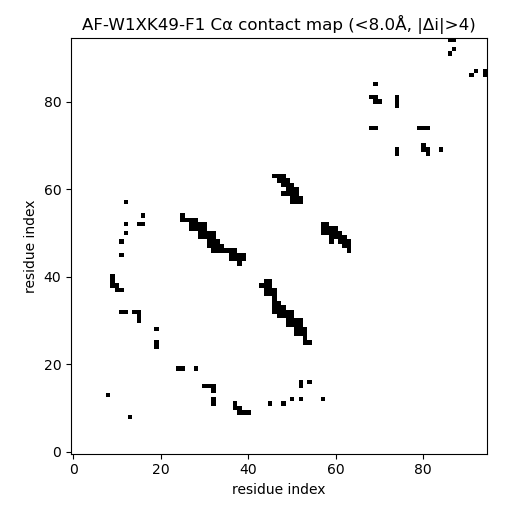0 95.31 82 GLN A O 1
ATOM 628 N N . ALA A 1 83 ? 7.177 3.913 -16.174 1.00 95.12 83 ALA A N 1
ATOM 629 C CA . ALA A 1 83 ? 6.472 3.942 -17.455 1.00 95.12 83 ALA A CA 1
ATOM 630 C C . ALA A 1 83 ? 7.112 2.992 -18.482 1.00 95.12 83 ALA A C 1
ATOM 632 O O . ALA A 1 83 ? 6.406 2.201 -19.102 1.00 95.12 83 ALA A O 1
ATOM 633 N N . LEU A 1 84 ? 8.444 3.013 -18.611 1.00 95.12 84 LEU A N 1
ATOM 634 C CA . LEU A 1 84 ? 9.182 2.110 -19.495 1.00 95.12 84 LEU A CA 1
ATOM 635 C C . LEU A 1 84 ? 8.975 0.642 -19.108 1.00 95.12 84 LEU A C 1
ATOM 637 O O . LEU A 1 84 ? 8.785 -0.193 -19.989 1.00 95.12 84 LEU A O 1
ATOM 641 N N . TRP A 1 85 ? 8.973 0.325 -17.807 1.00 94.88 85 TRP A N 1
ATOM 642 C CA . TRP A 1 85 ? 8.665 -1.032 -17.354 1.00 94.88 85 TRP A CA 1
ATOM 643 C C . TRP A 1 85 ? 7.253 -1.456 -17.756 1.00 94.88 85 TRP A C 1
ATOM 645 O O . TRP A 1 85 ? 7.098 -2.537 -18.311 1.00 94.88 85 TRP A O 1
ATOM 655 N N . TYR A 1 86 ? 6.242 -0.608 -17.543 1.00 95.12 86 TYR A N 1
ATOM 656 C CA . TYR A 1 86 ? 4.872 -0.924 -17.950 1.00 95.12 86 TYR A CA 1
ATOM 657 C C . TYR A 1 86 ? 4.761 -1.146 -19.461 1.00 95.12 86 TYR A C 1
ATOM 659 O O . TYR A 1 86 ? 4.167 -2.135 -19.881 1.00 95.12 86 TYR A O 1
ATOM 667 N N . ILE A 1 87 ? 5.356 -0.268 -20.273 1.00 95.25 87 ILE A N 1
ATOM 668 C CA . ILE A 1 87 ? 5.338 -0.403 -21.735 1.00 95.25 87 ILE A CA 1
ATOM 669 C C . ILE A 1 87 ? 5.958 -1.743 -22.147 1.00 95.25 87 ILE A C 1
ATOM 671 O O . ILE A 1 87 ? 5.302 -2.528 -22.825 1.00 95.25 87 ILE A O 1
ATOM 675 N N . ARG A 1 88 ? 7.164 -2.063 -21.669 1.00 94.06 88 ARG A N 1
ATOM 676 C CA . ARG A 1 88 ? 7.821 -3.336 -22.004 1.00 94.06 88 ARG A CA 1
ATOM 677 C C . ARG A 1 88 ? 7.070 -4.556 -21.479 1.00 94.06 88 ARG A C 1
ATOM 679 O O . ARG A 1 88 ? 6.960 -5.555 -22.177 1.00 94.06 88 ARG A O 1
ATOM 686 N N . ASN A 1 89 ? 6.509 -4.475 -20.274 1.00 94.12 89 ASN A N 1
ATOM 687 C CA . ASN A 1 89 ? 5.755 -5.572 -19.670 1.00 94.12 89 ASN A CA 1
ATOM 688 C C . ASN A 1 89 ? 4.472 -5.906 -20.450 1.00 94.12 89 ASN A C 1
ATOM 690 O O . ASN A 1 89 ? 4.082 -7.068 -20.500 1.00 94.12 89 ASN A O 1
ATOM 694 N N . TYR A 1 90 ? 3.812 -4.908 -21.047 1.00 93.94 90 TYR A N 1
ATOM 695 C CA . TYR A 1 90 ? 2.569 -5.115 -21.799 1.00 93.94 90 TYR A CA 1
ATOM 696 C C . TYR A 1 90 ? 2.770 -5.330 -23.303 1.00 93.94 90 TYR A C 1
ATOM 698 O O . TYR A 1 90 ? 1.952 -6.014 -23.916 1.00 93.94 90 TYR A O 1
ATOM 706 N N . TYR A 1 91 ? 3.822 -4.765 -23.896 1.00 94.88 91 TYR A N 1
ATOM 707 C CA . TYR A 1 91 ? 4.011 -4.760 -25.350 1.00 94.88 91 TYR A CA 1
ATOM 708 C C . TYR A 1 91 ? 5.277 -5.481 -25.838 1.00 94.88 91 TYR A C 1
ATOM 710 O O . TYR A 1 91 ? 5.428 -5.669 -27.042 1.00 94.88 91 TYR A O 1
ATOM 718 N N . GLY A 1 92 ? 6.155 -5.926 -24.935 1.00 92.50 92 GLY A N 1
ATOM 719 C CA . GLY A 1 92 ? 7.418 -6.582 -25.279 1.00 92.50 92 GLY A CA 1
ATOM 720 C C . GLY A 1 92 ? 8.564 -5.607 -25.562 1.00 92.50 92 GLY A C 1
ATOM 721 O O . GLY A 1 92 ? 8.447 -4.399 -25.353 1.00 92.50 92 GLY A O 1
ATOM 722 N N . ASP A 1 93 ? 9.694 -6.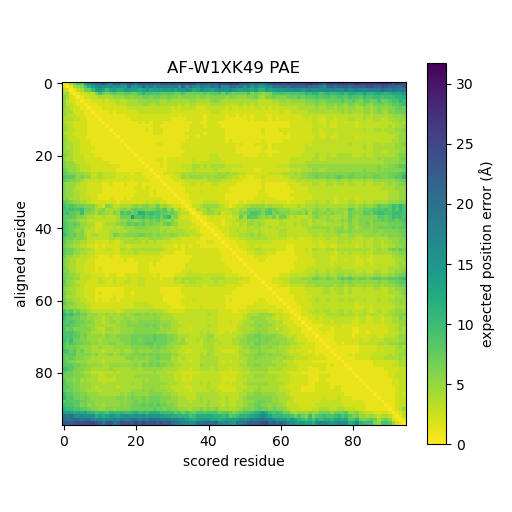157 -26.010 1.00 87.06 93 ASP A N 1
ATOM 723 C CA . ASP A 1 93 ? 10.958 -5.426 -26.199 1.00 87.06 93 ASP A CA 1
ATOM 724 C C . ASP A 1 93 ? 11.092 -4.745 -27.575 1.00 87.06 93 ASP A C 1
ATOM 726 O O . ASP A 1 93 ? 12.054 -4.014 -27.801 1.00 87.06 93 ASP A O 1
ATOM 730 N N . ASP A 1 94 ? 10.135 -4.965 -28.482 1.00 82.19 94 ASP A N 1
ATOM 731 C CA . ASP A 1 94 ? 10.129 -4.400 -29.842 1.00 82.19 94 ASP A CA 1
ATOM 732 C C . ASP A 1 94 ? 9.563 -2.961 -29.905 1.00 82.19 94 ASP A C 1
ATOM 734 O O . ASP A 1 94 ? 9.394 -2.402 -30.993 1.00 82.19 94 ASP A O 1
ATOM 738 N N . ILE A 1 95 ? 9.275 -2.364 -28.740 1.00 64.94 95 ILE A N 1
ATOM 739 C CA . ILE A 1 95 ? 9.010 -0.926 -28.542 1.00 64.94 95 ILE A CA 1
ATOM 740 C C . ILE A 1 95 ? 10.262 -0.244 -27.987 1.00 64.94 95 ILE A C 1
ATOM 742 O O . ILE A 1 95 ? 10.622 0.828 -28.525 1.00 64.94 95 ILE A O 1
#

Sequence (95 aa):
SFHLSVIPVQHHHAHIASVMAEHNLRGLVLGIAMDGTGYGPDGTIWGGEFLLCKGNQYQRLAHIHAAPLPGGEKAVSEPWRQALWYIRNYYGDDI